Protein AF-A0A2Z5PEV4-F1 (afdb_monomer)

Radius of gyration: 15.17 Å; Cα contacts (8 Å, |Δi|>4): 125; chains: 1; bounding box: 28×42×38 Å

Solvent-accessible surface area (backbone atoms only — not comparable to full-atom values): 4531 Å² total; per-residue (Å²): 131,82,80,78,74,64,48,75,76,45,77,47,79,47,74,42,84,89,76,36,34,38,42,36,41,36,36,26,41,42,81,98,50,72,42,34,38,44,32,42,38,35,39,45,78,84,42,94,82,60,76,67,48,72,49,76,44,80,33,46,60,67,58,48,51,51,51,51,54,53,50,42,67,74,72,66,122

Mean predicted aligned error: 7.43 Å

Foldseek 3Di:
DDDQDWDFPDKDKDADPVQQKIWMWTWTDRPPAQKIKTKIWIDRNPDPPTDTDIDIDIDGNVRVVVVVVVVCVVPVD

Secondary structure (DSSP, 8-state):
------EEEEEEEEE-TTT-EEEEEEEEEPTTSSEEEEEEEEEETT-TTS--EEEEEEEEHHHHHHHHHHHHHHH--

InterPro domains:
  IPR009044 ssDNA-binding transcriptional regulator [G3DSA:2.30.31.10] (1-76)

Sequence (77 aa):
MAEKEFKKDVEIFHFNKETGQYKALEVNKKENEDTYFVKIAKGVKTDTSSSNENIVIALNRQELAYLKEELNRLYNK

pLDDT: mean 83.12, std 14.21, range [39.16, 95.19]

Structure (mmCIF, N/CA/C/O backbone):
data_AF-A0A2Z5PEV4-F1
#
_entry.id   AF-A0A2Z5PEV4-F1
#
loop_
_atom_site.group_PDB
_atom_site.id
_atom_site.type_symbol
_atom_site.label_atom_id
_atom_site.label_alt_id
_atom_site.label_comp_id
_atom_site.label_asym_id
_atom_site.label_entity_id
_atom_site.label_seq_id
_atom_site.pdbx_PDB_ins_code
_atom_site.Cartn_x
_atom_site.Cartn_y
_atom_site.Cartn_z
_atom_site.occupancy
_atom_site.B_iso_or_equiv
_atom_site.auth_seq_id
_atom_site.auth_comp_id
_atom_site.auth_asym_id
_atom_site.auth_atom_id
_atom_site.pdbx_PDB_model_num
ATOM 1 N N . MET A 1 1 ? -6.925 21.568 -15.659 1.00 39.22 1 MET A N 1
ATOM 2 C CA . MET A 1 1 ? -5.914 20.491 -15.627 1.00 39.22 1 MET A CA 1
ATOM 3 C C . MET A 1 1 ? -6.670 19.218 -15.308 1.00 39.22 1 MET A C 1
ATOM 5 O O . MET A 1 1 ? -7.322 19.197 -14.277 1.00 39.22 1 MET A O 1
ATOM 9 N N . ALA A 1 2 ? -6.715 18.249 -16.222 1.00 39.16 2 ALA A N 1
ATOM 10 C CA . ALA A 1 2 ? -7.421 16.995 -15.969 1.00 39.16 2 ALA A CA 1
ATOM 11 C C . ALA A 1 2 ? -6.654 16.211 -14.895 1.00 39.16 2 ALA A C 1
ATOM 13 O O . ALA A 1 2 ? -5.451 15.987 -15.054 1.00 39.16 2 ALA A O 1
ATOM 14 N N . GLU A 1 3 ? -7.321 15.858 -13.796 1.00 46.91 3 GLU A N 1
ATOM 15 C CA . GLU A 1 3 ? -6.791 14.914 -12.814 1.00 46.91 3 GLU A CA 1
ATOM 16 C C . GLU A 1 3 ? -6.519 13.603 -13.555 1.00 46.91 3 GLU A C 1
ATOM 18 O O . GLU A 1 3 ? -7.439 12.953 -14.043 1.00 46.91 3 GLU A O 1
ATOM 23 N N . LYS A 1 4 ? -5.239 13.263 -13.744 1.00 55.62 4 LYS A N 1
ATOM 24 C CA . LYS A 1 4 ? -4.857 11.967 -14.309 1.00 55.62 4 LYS A CA 1
ATOM 25 C C . LYS A 1 4 ? -5.332 10.899 -13.330 1.00 55.62 4 LYS A C 1
ATOM 27 O O . LYS A 1 4 ? -4.765 10.777 -12.244 1.00 55.62 4 LYS A O 1
ATOM 32 N N . GLU A 1 5 ? -6.370 10.164 -13.712 1.00 56.75 5 GLU A N 1
ATOM 33 C CA . GLU A 1 5 ? -6.882 9.039 -12.943 1.00 56.75 5 GLU A CA 1
ATOM 34 C C . GLU A 1 5 ? -5.782 7.979 -12.821 1.00 56.75 5 GLU A C 1
ATOM 36 O O . GLU A 1 5 ? -5.240 7.474 -13.804 1.00 56.75 5 GLU A O 1
ATOM 41 N N . PHE A 1 6 ? -5.396 7.679 -11.586 1.00 63.44 6 PHE A N 1
ATOM 42 C CA . PHE A 1 6 ? -4.543 6.539 -11.303 1.00 63.44 6 PHE A CA 1
ATOM 43 C C . PHE A 1 6 ? -5.401 5.285 -11.387 1.00 63.44 6 PHE A C 1
ATOM 45 O O . PHE A 1 6 ? -6.422 5.181 -10.703 1.00 63.44 6 PHE A O 1
ATOM 52 N N . LYS A 1 7 ? -4.977 4.309 -12.189 1.00 67.81 7 LYS A N 1
ATOM 53 C CA . LYS A 1 7 ? -5.632 3.009 -12.179 1.00 67.81 7 LYS A CA 1
ATOM 54 C C . LYS A 1 7 ? -5.228 2.275 -10.898 1.00 67.81 7 LYS A C 1
ATOM 56 O O . LYS A 1 7 ? -4.049 1.973 -10.696 1.00 67.81 7 LYS A O 1
ATOM 61 N N . LYS A 1 8 ? -6.212 2.015 -10.034 1.00 72.25 8 LYS A N 1
ATOM 62 C CA . LYS A 1 8 ? -6.062 1.178 -8.838 1.00 72.25 8 LYS A CA 1
ATOM 63 C C . LYS A 1 8 ? -5.929 -0.279 -9.268 1.00 72.25 8 LYS A C 1
ATOM 65 O O . LYS A 1 8 ? -6.909 -0.877 -9.705 1.00 72.25 8 LYS A O 1
ATOM 70 N N . ASP A 1 9 ? -4.731 -0.839 -9.145 1.00 80.75 9 ASP A N 1
ATOM 71 C CA . ASP A 1 9 ? -4.484 -2.237 -9.505 1.00 80.75 9 ASP A CA 1
ATOM 72 C C . ASP A 1 9 ? -4.736 -3.171 -8.315 1.00 80.75 9 ASP A C 1
ATOM 74 O O . ASP A 1 9 ? -5.265 -4.268 -8.488 1.00 80.75 9 ASP A O 1
ATOM 78 N N . VAL A 1 10 ? -4.383 -2.737 -7.100 1.00 86.69 10 VAL A N 1
ATOM 79 C CA . VAL A 1 10 ? -4.586 -3.506 -5.864 1.00 86.69 10 VAL A CA 1
ATOM 80 C C . VAL A 1 10 ? -4.986 -2.571 -4.729 1.00 86.69 10 VAL A C 1
ATOM 82 O O . VAL A 1 10 ? -4.373 -1.520 -4.539 1.00 86.69 10 VAL A O 1
ATOM 85 N N . GLU A 1 11 ? -5.970 -2.985 -3.933 1.00 90.44 11 GLU A N 1
ATOM 86 C CA .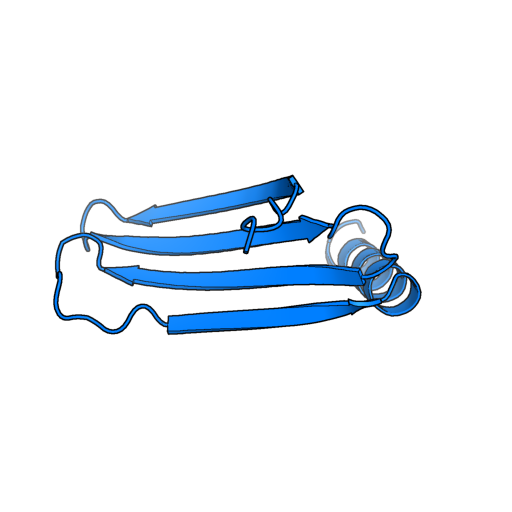 GLU A 1 11 ? -6.355 -2.318 -2.690 1.00 90.44 11 GLU A CA 1
ATOM 87 C C . GLU A 1 11 ? -6.535 -3.354 -1.576 1.00 90.44 11 GLU A C 1
ATOM 89 O O . GLU A 1 11 ? -7.265 -4.333 -1.725 1.00 90.44 11 GLU A O 1
ATOM 94 N N . ILE A 1 12 ? -5.861 -3.127 -0.449 1.00 92.69 12 ILE A N 1
ATOM 95 C CA . ILE A 1 12 ? -6.058 -3.865 0.797 1.00 92.69 12 ILE A CA 1
ATOM 96 C C . ILE A 1 12 ? -6.516 -2.861 1.843 1.00 92.69 12 ILE A C 1
ATOM 98 O O . ILE A 1 12 ? -5.794 -1.917 2.160 1.00 92.69 12 ILE A O 1
ATOM 102 N N . PHE A 1 13 ? -7.702 -3.079 2.400 1.00 93.19 13 PHE A N 1
ATOM 103 C CA . PHE A 1 13 ? -8.308 -2.175 3.367 1.00 93.19 13 PHE A CA 1
ATOM 104 C C . PHE A 1 13 ? -8.681 -2.916 4.647 1.00 93.19 13 PHE A C 1
ATOM 106 O O . PHE A 1 13 ? -9.433 -3.889 4.619 1.00 93.19 13 PHE A O 1
ATOM 113 N N . HIS A 1 14 ? -8.188 -2.426 5.783 1.00 94.12 14 HIS A N 1
ATOM 114 C CA . HIS A 1 14 ? -8.505 -2.935 7.111 1.00 94.12 14 HIS A CA 1
ATOM 115 C C . HIS A 1 14 ? -9.149 -1.839 7.956 1.00 94.12 14 HIS A C 1
ATOM 117 O O . HIS A 1 14 ? -8.610 -0.739 8.079 1.00 94.12 14 HIS A O 1
ATOM 123 N N . PHE A 1 15 ? -10.274 -2.164 8.591 1.00 93.31 15 PHE A N 1
ATOM 124 C CA . PHE A 1 15 ? -11.006 -1.254 9.466 1.00 93.31 15 PHE A CA 1
ATOM 125 C C . PHE A 1 15 ? -11.350 -1.924 10.791 1.00 93.31 15 PHE A C 1
ATOM 127 O O . PHE A 1 15 ? -11.926 -3.012 10.813 1.00 93.31 15 PHE A O 1
ATOM 134 N N . ASN A 1 16 ? -11.027 -1.249 11.892 1.00 93.25 16 ASN A N 1
ATOM 135 C CA . ASN A 1 16 ? -11.435 -1.641 13.229 1.00 93.25 16 ASN A CA 1
ATOM 136 C C . ASN A 1 16 ? -12.712 -0.876 13.611 1.00 93.25 16 ASN A C 1
ATOM 138 O O . ASN A 1 16 ? -12.688 0.342 13.788 1.00 93.25 16 ASN A O 1
ATOM 142 N N . LYS A 1 17 ? -13.827 -1.602 13.753 1.00 91.94 17 LYS A N 1
ATOM 143 C CA . LYS A 1 17 ? -15.132 -1.027 14.115 1.00 91.94 17 LYS A CA 1
ATOM 144 C C . LYS A 1 17 ? -15.190 -0.503 15.552 1.00 91.94 17 LYS A C 1
ATOM 146 O O . LYS A 1 17 ? -15.962 0.411 15.806 1.00 91.94 17 LYS A O 1
ATOM 151 N N . GLU A 1 18 ? -14.404 -1.068 16.462 1.00 92.69 18 GLU A N 1
ATOM 152 C CA . GLU A 1 18 ? -14.394 -0.692 17.880 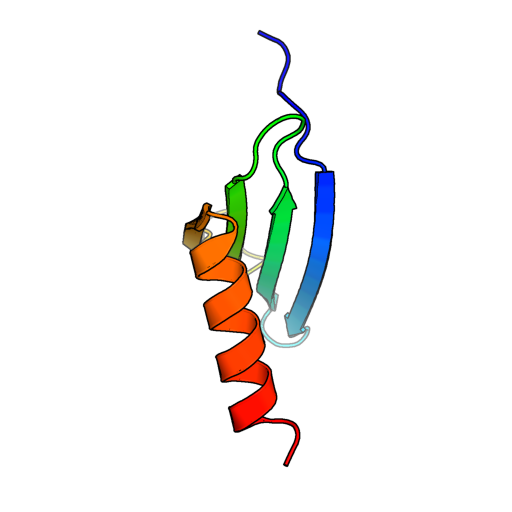1.00 92.69 18 GLU A CA 1
ATOM 153 C C . GLU A 1 18 ? -13.671 0.639 18.097 1.00 92.69 18 GLU A C 1
ATOM 155 O O . GLU A 1 18 ? -14.121 1.472 18.876 1.00 92.69 18 GLU A O 1
ATOM 160 N N . THR A 1 19 ? -12.565 0.858 17.380 1.00 90.12 19 THR A N 1
ATOM 161 C CA . THR A 1 19 ? -11.726 2.059 17.537 1.00 90.12 19 THR A CA 1
ATOM 162 C C . THR A 1 19 ? -11.920 3.098 16.434 1.00 90.12 19 THR A C 1
ATOM 164 O O . THR A 1 19 ? -11.351 4.185 16.509 1.00 90.12 19 THR A O 1
ATOM 167 N N . GLY A 1 20 ? -12.661 2.770 15.371 1.00 89.50 20 GLY A N 1
ATOM 168 C CA . GLY A 1 20 ? -12.819 3.623 14.189 1.00 89.50 20 GLY A CA 1
ATOM 169 C C . GLY A 1 20 ? -11.542 3.781 13.353 1.00 89.50 20 GLY A C 1
ATOM 170 O O . GLY A 1 20 ? -11.517 4.586 12.419 1.00 89.50 20 GLY A O 1
ATOM 171 N N . GLN A 1 21 ? -10.477 3.038 13.667 1.00 91.50 21 GLN A N 1
ATOM 172 C CA . GLN A 1 21 ? -9.194 3.117 12.973 1.00 91.50 21 GLN A CA 1
ATOM 173 C C . GLN A 1 21 ? -9.227 2.370 11.642 1.00 91.50 21 GLN A C 1
ATOM 175 O O . GLN A 1 21 ? -9.815 1.293 11.534 1.00 91.50 21 GLN A O 1
ATOM 180 N N . TYR A 1 22 ? -8.523 2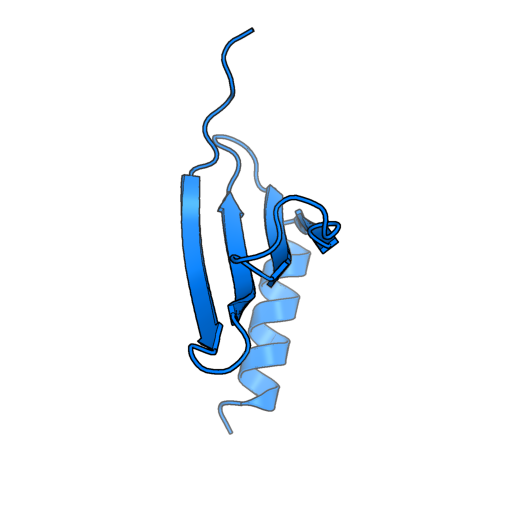.895 10.644 1.00 92.25 22 TYR A N 1
ATOM 181 C CA . TYR A 1 22 ? -8.301 2.205 9.379 1.00 92.25 22 TYR A CA 1
ATOM 182 C C . TYR A 1 22 ? -6.824 2.178 8.992 1.00 92.25 22 TYR A C 1
ATOM 184 O O . TYR A 1 22 ? -6.034 3.039 9.390 1.00 92.25 22 TYR A O 1
ATOM 192 N N . LYS A 1 23 ? -6.473 1.176 8.188 1.00 93.81 23 LYS A N 1
ATOM 193 C CA . LYS A 1 23 ? -5.220 1.090 7.439 1.00 93.81 23 LYS A CA 1
ATOM 194 C C . LYS A 1 23 ? -5.549 0.651 6.018 1.00 93.81 23 LYS A C 1
ATOM 196 O O . LYS A 1 23 ? -6.332 -0.279 5.840 1.00 93.81 23 LYS A O 1
ATOM 201 N N . ALA A 1 24 ? -4.952 1.297 5.030 1.00 92.50 24 ALA A N 1
ATOM 202 C CA . ALA A 1 24 ? -5.107 0.942 3.629 1.00 92.50 24 ALA A CA 1
ATOM 203 C C . ALA A 1 24 ? -3.740 0.837 2.955 1.00 92.50 24 ALA A C 1
ATOM 205 O O . ALA A 1 24 ? -2.849 1.641 3.228 1.00 92.50 24 ALA A O 1
ATOM 206 N N . LEU A 1 25 ? -3.593 -0.146 2.075 1.00 92.94 25 LEU A N 1
ATOM 207 C CA . LEU A 1 25 ? -2.491 -0.270 1.134 1.00 92.94 25 LEU A CA 1
ATOM 208 C C . LEU A 1 25 ? -3.090 -0.222 -0.271 1.00 92.94 25 LEU A C 1
ATOM 210 O O . LEU A 1 25 ? -3.897 -1.077 -0.625 1.00 92.94 25 LEU A O 1
ATOM 214 N N . GLU A 1 26 ? -2.684 0.754 -1.068 1.00 92.50 26 GLU A N 1
ATOM 215 C CA . GLU A 1 26 ? -3.090 0.894 -2.463 1.00 92.50 26 GLU A CA 1
ATOM 216 C C . GLU A 1 26 ? -1.850 0.762 -3.349 1.00 92.50 26 GLU A C 1
ATOM 218 O O . GLU A 1 26 ? -0.831 1.406 -3.092 1.00 92.50 26 GLU A O 1
ATOM 223 N N . VAL A 1 27 ? -1.929 -0.045 -4.403 1.00 90.69 27 VAL A N 1
ATOM 224 C CA . VAL A 1 27 ? -0.923 -0.078 -5.467 1.00 90.69 27 VAL A CA 1
ATOM 225 C C . VAL A 1 27 ? -1.572 0.443 -6.735 1.00 90.69 27 VAL A C 1
ATOM 227 O O . VAL A 1 27 ? -2.563 -0.106 -7.217 1.00 90.69 27 VAL A O 1
ATOM 230 N N . ASN A 1 28 ? -1.008 1.523 -7.260 1.00 90.38 28 ASN A N 1
ATOM 231 C CA . ASN A 1 28 ? -1.509 2.192 -8.448 1.00 90.38 28 ASN A CA 1
ATOM 232 C C . ASN A 1 28 ? -0.439 2.209 -9.528 1.00 90.38 28 ASN A C 1
ATOM 234 O O . ASN A 1 28 ? 0.718 2.515 -9.236 1.00 90.38 28 ASN A O 1
ATOM 238 N N . LYS A 1 29 ? -0.825 1.983 -10.780 1.00 86.38 29 LYS A N 1
ATOM 239 C CA . LYS A 1 29 ? 0.034 2.276 -11.925 1.00 86.38 29 LYS A CA 1
ATOM 240 C C . LYS A 1 29 ? -0.412 3.583 -12.563 1.00 86.38 29 LYS A C 1
ATOM 242 O O . LYS A 1 29 ? -1.600 3.810 -12.795 1.00 86.38 29 LYS A O 1
ATOM 247 N N . LYS A 1 30 ? 0.546 4.457 -12.863 1.00 79.62 30 LYS A N 1
ATOM 248 C CA . LYS A 1 30 ? 0.258 5.651 -13.658 1.00 79.62 30 LYS A CA 1
ATOM 249 C C . LYS A 1 30 ? 0.169 5.258 -15.129 1.00 79.62 30 LYS A C 1
ATOM 251 O O . LYS A 1 30 ? 1.048 4.570 -15.647 1.00 79.62 30 LYS A O 1
ATOM 256 N N . GLU A 1 31 ? -0.907 5.668 -15.794 1.00 73.88 31 GLU A N 1
ATOM 257 C CA . GLU A 1 31 ? -1.109 5.336 -17.203 1.00 73.88 31 GLU A CA 1
ATOM 258 C C . GLU A 1 31 ? 0.076 5.810 -18.053 1.00 73.88 31 GLU A C 1
ATOM 260 O O . GLU A 1 31 ? 0.513 6.960 -17.951 1.00 73.88 31 GLU A O 1
ATOM 265 N N . ASN A 1 32 ? 0.575 4.907 -18.902 1.00 72.38 32 ASN A N 1
ATOM 266 C CA . ASN A 1 32 ? 1.712 5.109 -19.808 1.00 72.38 32 ASN A CA 1
ATOM 267 C C . ASN A 1 32 ? 3.085 5.297 -19.137 1.00 72.38 32 ASN A C 1
ATOM 269 O O . ASN A 1 32 ? 4.040 5.669 -19.814 1.00 72.38 32 ASN A O 1
ATOM 273 N N . GLU A 1 33 ? 3.214 5.010 -17.839 1.00 77.50 33 GLU A N 1
ATOM 274 C CA . GLU A 1 33 ? 4.494 5.034 -17.124 1.00 77.50 33 GLU A CA 1
ATOM 275 C C . GLU A 1 33 ? 4.800 3.660 -16.507 1.00 77.50 33 GLU A C 1
ATOM 277 O O . GLU A 1 33 ? 3.906 2.935 -16.069 1.00 77.50 33 GLU A O 1
ATOM 282 N N . ASP A 1 34 ? 6.083 3.301 -16.441 1.00 83.56 34 ASP A N 1
ATOM 283 C CA . ASP A 1 34 ? 6.571 2.088 -15.757 1.00 83.56 34 ASP A CA 1
ATOM 284 C C . ASP A 1 34 ? 6.826 2.325 -14.255 1.00 83.56 34 ASP A C 1
ATOM 286 O O . ASP A 1 34 ? 7.621 1.632 -13.612 1.00 83.56 34 ASP A O 1
ATOM 290 N N . THR A 1 35 ? 6.111 3.303 -13.697 1.00 88.25 35 THR A N 1
ATOM 291 C CA . THR A 1 35 ? 6.156 3.690 -12.289 1.00 88.25 35 THR A CA 1
ATOM 292 C C . THR A 1 35 ? 4.884 3.237 -11.586 1.00 88.25 35 THR A C 1
ATOM 294 O O . THR A 1 35 ? 3.764 3.540 -12.011 1.00 88.25 35 THR A O 1
ATOM 297 N N . TYR A 1 36 ? 5.078 2.545 -10.472 1.00 90.75 36 TYR A N 1
ATOM 298 C CA . TYR A 1 36 ? 4.038 2.097 -9.564 1.00 90.75 36 TYR A CA 1
ATOM 299 C C . TYR A 1 36 ? 4.088 2.932 -8.291 1.00 90.75 36 TYR A C 1
ATOM 301 O O . TYR A 1 36 ? 5.158 3.268 -7.795 1.00 90.75 36 TYR A O 1
ATOM 309 N N . PHE A 1 37 ? 2.929 3.257 -7.742 1.00 91.62 37 PHE A N 1
ATOM 310 C CA . PHE A 1 37 ? 2.795 4.004 -6.504 1.00 91.62 37 PHE A CA 1
ATOM 311 C C . PHE A 1 3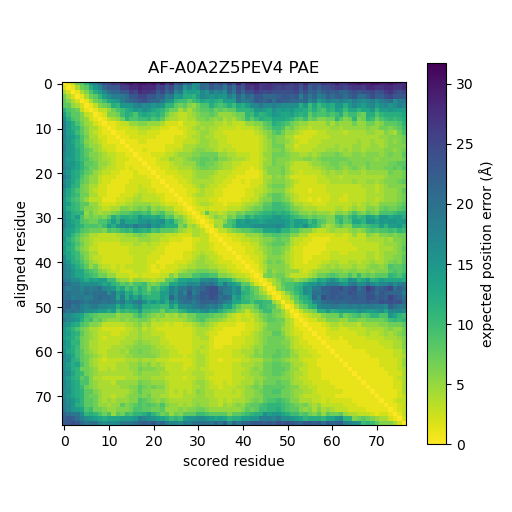7 ? 2.191 3.092 -5.452 1.00 91.62 37 PHE A C 1
ATOM 313 O O . PHE A 1 37 ? 1.027 2.705 -5.558 1.00 91.62 37 PHE A O 1
ATOM 320 N N . VAL A 1 38 ? 2.988 2.766 -4.440 1.00 92.00 38 VAL A N 1
ATOM 321 C CA . VAL A 1 38 ? 2.542 2.058 -3.245 1.00 92.00 38 VAL A CA 1
ATOM 322 C C . VAL A 1 38 ? 2.194 3.105 -2.200 1.00 92.00 38 VAL A C 1
ATOM 324 O O . VAL A 1 38 ? 3.062 3.828 -1.710 1.00 92.00 38 VAL A O 1
ATOM 327 N N . LYS A 1 39 ? 0.912 3.214 -1.876 1.00 92.25 39 LYS A N 1
ATOM 328 C CA . LYS A 1 39 ? 0.394 4.160 -0.897 1.00 92.25 39 LYS A CA 1
ATOM 329 C C . LYS A 1 39 ? -0.078 3.411 0.336 1.00 92.25 39 LYS A C 1
ATOM 331 O O . LYS A 1 39 ? -0.913 2.519 0.242 1.00 92.25 39 LYS A O 1
ATOM 336 N N . ILE A 1 40 ? 0.445 3.801 1.490 1.00 92.62 40 ILE A N 1
ATOM 337 C CA . ILE A 1 40 ? 0.024 3.316 2.800 1.00 92.62 40 ILE A CA 1
ATOM 338 C C . ILE A 1 40 ? -0.683 4.470 3.496 1.00 92.62 40 ILE A C 1
ATOM 340 O O . ILE A 1 40 ? -0.078 5.514 3.734 1.00 92.62 40 ILE A O 1
ATOM 344 N N . ALA A 1 41 ? -1.954 4.281 3.823 1.00 91.88 41 ALA A N 1
ATOM 345 C CA . ALA A 1 41 ? -2.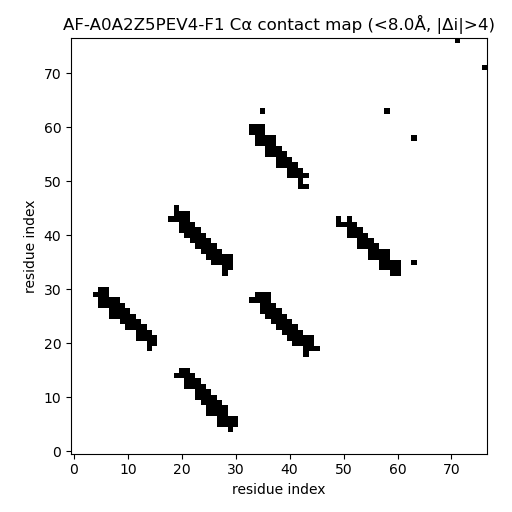754 5.244 4.564 1.00 91.88 41 ALA A CA 1
ATOM 346 C C . AL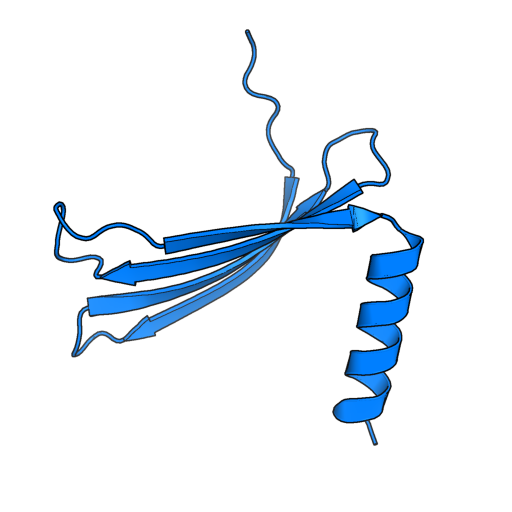A A 1 41 ? -3.147 4.661 5.920 1.00 91.88 41 ALA A C 1
ATOM 348 O O . ALA A 1 41 ? -3.477 3.477 6.022 1.00 91.88 41 ALA A O 1
ATOM 349 N N . LYS A 1 42 ? -3.157 5.489 6.963 1.00 92.25 42 LYS A N 1
ATOM 350 C CA . LYS A 1 42 ? -3.796 5.160 8.240 1.00 92.25 42 LYS A CA 1
ATOM 351 C C . LYS A 1 42 ? -4.494 6.387 8.817 1.00 92.25 42 LYS A C 1
ATOM 353 O O . LYS A 1 42 ? -4.052 7.517 8.620 1.00 92.25 42 LYS A O 1
ATOM 358 N N . GLY A 1 43 ? -5.555 6.153 9.576 1.00 90.06 43 GLY A N 1
ATOM 359 C CA . GLY A 1 43 ? -6.275 7.226 10.253 1.00 90.06 43 GLY A CA 1
ATOM 360 C C . GLY A 1 43 ? -7.418 6.715 11.117 1.00 90.06 43 GLY A C 1
ATOM 361 O O . GLY A 1 43 ? -7.566 5.508 11.325 1.00 90.06 43 GLY A O 1
ATOM 362 N N . VAL A 1 44 ? -8.232 7.646 11.608 1.00 87.75 44 VAL A N 1
ATOM 363 C CA . VAL A 1 44 ? -9.445 7.385 12.390 1.00 87.75 44 VAL A CA 1
ATOM 364 C C . VAL A 1 44 ? -10.623 7.976 11.622 1.00 87.75 44 VAL A C 1
ATOM 366 O O . VAL A 1 44 ? -10.675 9.175 11.388 1.00 87.75 44 VAL A O 1
ATOM 369 N N . LYS A 1 45 ? -11.571 7.142 11.181 1.00 75.69 45 LYS A N 1
ATOM 370 C CA . LYS A 1 45 ? -12.658 7.572 10.280 1.00 75.69 45 LYS A CA 1
ATOM 371 C C . LYS A 1 45 ? -13.664 8.514 10.957 1.00 75.69 45 LYS A C 1
ATOM 373 O O . LYS A 1 45 ? -14.351 9.265 10.275 1.00 75.69 45 LYS A O 1
ATOM 378 N N . THR A 1 46 ? -13.781 8.438 12.281 1.00 67.94 46 THR A N 1
ATOM 379 C CA . THR A 1 46 ? -14.755 9.194 13.085 1.00 67.94 46 THR A CA 1
ATOM 380 C C . THR A 1 46 ? -14.288 10.592 13.463 1.00 67.94 46 THR A C 1
ATOM 382 O O . THR A 1 46 ? -15.072 11.350 14.023 1.00 67.94 46 THR A O 1
ATOM 385 N N . ASP A 1 47 ? -13.033 10.934 13.191 1.00 62.56 47 ASP A N 1
ATOM 386 C CA . ASP A 1 47 ? -12.448 12.193 13.617 1.00 62.56 47 ASP A CA 1
ATOM 387 C C . ASP A 1 47 ? -11.989 12.978 12.382 1.00 62.56 47 ASP A C 1
ATOM 389 O O . ASP A 1 47 ? -11.031 12.638 11.694 1.00 62.56 47 ASP A O 1
ATOM 393 N N . THR A 1 48 ? -12.748 14.023 12.052 1.00 58.97 48 THR A N 1
ATOM 394 C CA . THR A 1 48 ? -12.477 14.922 10.920 1.00 58.97 48 THR A CA 1
ATOM 395 C C . THR A 1 48 ? -11.247 15.802 11.143 1.00 58.97 48 THR A C 1
ATOM 397 O O . THR A 1 48 ? -10.826 16.493 10.218 1.00 58.97 48 THR A O 1
ATOM 400 N N . SER A 1 49 ? -10.682 15.789 12.356 1.00 57.69 49 SER A N 1
ATOM 401 C CA . SER A 1 49 ? -9.526 16.595 12.751 1.00 57.69 49 SER A CA 1
ATOM 402 C C . SER A 1 49 ? -8.227 15.790 12.834 1.00 57.69 49 SER A C 1
ATOM 404 O O . SER A 1 49 ? -7.158 16.394 12.935 1.00 57.69 49 SER A O 1
ATOM 406 N N . SER A 1 50 ? -8.271 14.451 12.795 1.00 57.22 50 SER A N 1
ATOM 407 C CA . SER A 1 50 ? -7.044 13.650 12.842 1.00 57.22 50 SER A CA 1
ATOM 408 C C . SER A 1 50 ? -6.331 13.675 11.497 1.00 57.22 50 SER A C 1
ATOM 410 O O . SER A 1 50 ? -6.902 13.398 10.441 1.00 57.22 50 SER A O 1
ATOM 412 N N . SER A 1 51 ? -5.036 13.978 11.543 1.00 60.41 51 SER A N 1
ATOM 413 C CA . SER A 1 51 ? -4.153 13.913 10.387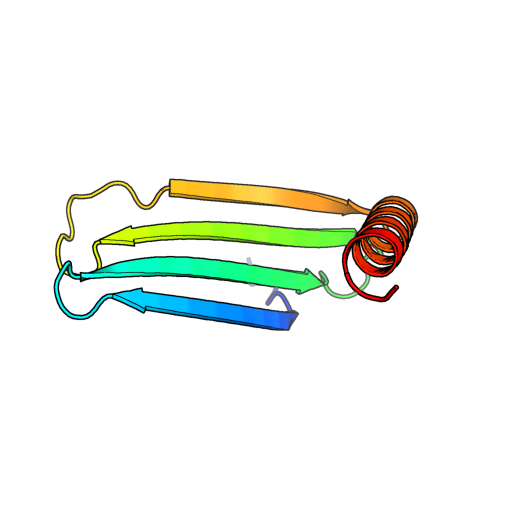 1.00 60.41 51 SER A CA 1
ATOM 414 C C . SER A 1 51 ? -4.154 12.494 9.820 1.00 60.41 51 SER A C 1
ATOM 416 O O . SER A 1 51 ? -3.609 11.573 10.431 1.00 60.41 51 SER A O 1
ATOM 418 N N . ASN A 1 52 ? -4.756 12.313 8.646 1.00 71.88 52 ASN A N 1
ATOM 41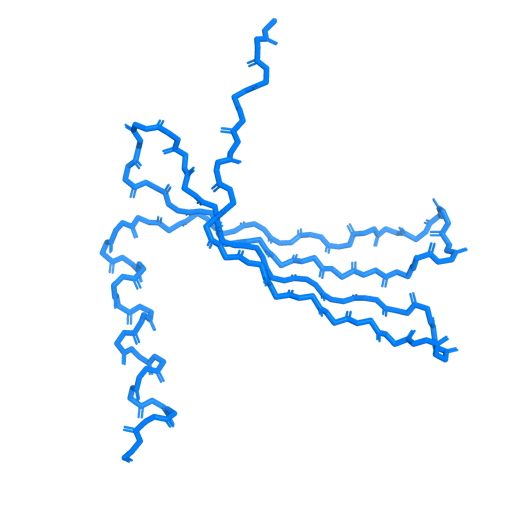9 C CA . ASN A 1 52 ? -4.569 11.100 7.864 1.00 71.88 52 ASN A CA 1
ATOM 420 C C . ASN A 1 52 ? -3.085 11.012 7.492 1.00 71.88 52 ASN A C 1
ATOM 422 O O . ASN A 1 52 ? -2.584 11.815 6.702 1.00 71.88 52 ASN A O 1
ATOM 426 N N . GLU A 1 53 ? -2.377 10.058 8.087 1.00 83.50 53 GLU A N 1
ATOM 427 C CA . GLU A 1 53 ? -0.983 9.809 7.754 1.00 83.50 53 GLU A CA 1
ATOM 428 C C . GLU A 1 53 ? -0.949 8.979 6.475 1.00 83.50 53 GLU A C 1
ATOM 430 O O . GLU A 1 53 ? -1.460 7.856 6.428 1.00 83.50 53 GLU A O 1
ATOM 435 N N . ASN A 1 54 ? -0.343 9.549 5.437 1.00 88.25 54 ASN A N 1
ATOM 436 C CA . ASN A 1 54 ? -0.162 8.897 4.152 1.00 88.25 54 ASN A CA 1
ATOM 437 C C . ASN A 1 54 ? 1.326 8.832 3.827 1.00 88.25 54 ASN A C 1
ATOM 439 O O . ASN A 1 54 ? 2.013 9.852 3.823 1.00 88.25 54 ASN A O 1
ATOM 443 N N . ILE A 1 55 ? 1.805 7.636 3.509 1.00 91.62 55 ILE A N 1
ATOM 444 C CA . ILE A 1 55 ? 3.133 7.407 2.948 1.00 91.62 55 ILE A CA 1
ATOM 445 C C . ILE A 1 55 ? 2.926 6.955 1.509 1.00 91.62 55 ILE A C 1
ATOM 447 O O . ILE A 1 55 ? 2.177 6.013 1.257 1.00 91.62 55 ILE A O 1
ATOM 451 N N . VAL A 1 56 ? 3.577 7.630 0.566 1.00 91.88 56 VAL A N 1
ATOM 452 C CA . VAL A 1 56 ? 3.546 7.269 -0.853 1.00 91.88 56 VAL A CA 1
ATOM 453 C C . VAL A 1 56 ? 4.962 6.950 -1.293 1.00 91.88 56 VAL A C 1
ATOM 455 O O . VAL A 1 56 ? 5.864 7.771 -1.139 1.00 91.88 56 VAL A O 1
ATOM 458 N N . ILE A 1 57 ? 5.144 5.755 -1.841 1.00 93.38 57 ILE A N 1
ATOM 459 C CA . ILE A 1 57 ? 6.418 5.258 -2.345 1.00 93.38 57 ILE A CA 1
ATOM 460 C C . ILE A 1 57 ? 6.248 5.027 -3.842 1.00 93.38 57 ILE A C 1
ATOM 462 O O . ILE A 1 57 ? 5.396 4.242 -4.260 1.00 93.38 57 ILE A O 1
ATOM 466 N N . ALA A 1 58 ? 7.041 5.726 -4.647 1.00 93.06 58 ALA A N 1
ATOM 467 C CA . ALA A 1 58 ? 7.149 5.444 -6.069 1.00 93.06 58 ALA A CA 1
ATOM 468 C C . ALA A 1 58 ? 8.194 4.343 -6.270 1.00 93.06 58 ALA A C 1
ATOM 470 O O . ALA A 1 58 ? 9.316 4.470 -5.788 1.00 93.06 58 ALA A O 1
ATOM 471 N N . LEU A 1 59 ? 7.811 3.280 -6.968 1.00 92.44 59 LEU A N 1
ATOM 472 C CA . LEU A 1 59 ? 8.672 2.169 -7.342 1.00 92.44 59 LEU A CA 1
ATOM 473 C C . LEU A 1 59 ? 8.712 2.071 -8.861 1.00 92.44 59 LEU A C 1
ATOM 475 O O . LEU A 1 59 ? 7.672 2.047 -9.525 1.00 92.44 59 LEU A O 1
ATOM 479 N N . ASN A 1 60 ? 9.906 1.966 -9.422 1.00 92.31 60 ASN A N 1
ATOM 480 C CA . ASN A 1 60 ? 10.052 1.555 -10.807 1.00 92.31 60 ASN A CA 1
ATOM 481 C C . ASN A 1 60 ? 9.794 0.041 -10.952 1.00 92.31 60 ASN A C 1
ATOM 483 O O . ASN A 1 60 ? 9.676 -0.712 -9.979 1.00 92.31 60 ASN A O 1
ATOM 487 N N . ARG A 1 61 ? 9.722 -0.432 -12.199 1.00 88.38 61 ARG A N 1
ATOM 488 C CA . ARG A 1 61 ? 9.466 -1.846 -12.508 1.00 88.38 61 ARG A CA 1
ATOM 489 C C . ARG A 1 61 ? 10.476 -2.823 -11.882 1.00 88.38 61 ARG A C 1
ATOM 491 O O . ARG A 1 61 ? 10.068 -3.916 -11.496 1.00 88.38 61 ARG A O 1
ATOM 498 N N . GLN A 1 62 ? 11.761 -2.469 -11.802 1.00 92.62 62 GLN A N 1
ATOM 499 C CA . GLN A 1 62 ? 12.795 -3.338 -11.223 1.00 92.62 62 GLN A CA 1
ATOM 500 C C . GLN A 1 62 ? 12.655 -3.429 -9.700 1.00 92.62 62 GLN A C 1
ATOM 502 O O . GLN A 1 62 ? 12.701 -4.526 -9.151 1.00 92.62 62 GLN A O 1
ATOM 507 N N . GLU A 1 63 ? 12.411 -2.305 -9.027 1.00 94.06 63 GLU A N 1
ATOM 508 C CA . GLU A 1 63 ? 12.200 -2.255 -7.574 1.00 94.06 63 GLU A CA 1
ATOM 509 C C . GLU A 1 63 ? 10.954 -3.044 -7.160 1.00 94.06 63 GLU A C 1
ATOM 511 O O . GLU A 1 63 ? 10.993 -3.810 -6.197 1.00 94.06 63 GLU A O 1
ATOM 516 N N . LEU A 1 64 ? 9.861 -2.925 -7.923 1.00 90.12 64 LEU A N 1
ATOM 517 C CA . LEU A 1 64 ? 8.648 -3.705 -7.678 1.00 90.12 64 LEU A CA 1
ATOM 518 C C . LEU A 1 64 ? 8.880 -5.209 -7.886 1.00 90.12 64 LEU A C 1
ATOM 520 O O . LEU A 1 64 ? 8.391 -6.021 -7.099 1.00 90.12 64 LEU A O 1
ATOM 524 N N . ALA A 1 65 ? 9.622 -5.587 -8.932 1.00 91.56 65 ALA A N 1
ATOM 525 C CA . ALA A 1 65 ? 9.973 -6.984 -9.174 1.00 91.56 65 ALA A CA 1
ATOM 526 C C . ALA A 1 65 ? 10.813 -7.551 -8.020 1.00 91.56 65 ALA A C 1
ATOM 528 O O . ALA A 1 65 ? 10.505 -8.629 -7.520 1.00 91.56 65 ALA A O 1
ATOM 529 N N . TYR A 1 66 ? 11.807 -6.796 -7.546 1.00 95.19 66 TYR A N 1
ATOM 530 C CA . TYR A 1 66 ? 12.626 -7.185 -6.400 1.00 95.19 66 TYR A CA 1
ATOM 531 C C . TYR A 1 66 ? 11.791 -7.350 -5.123 1.00 95.19 66 TYR A C 1
ATOM 533 O O . TYR A 1 66 ? 11.893 -8.371 -4.446 1.00 95.19 66 TYR A O 1
ATOM 541 N N . LEU A 1 67 ? 10.903 -6.394 -4.827 1.00 91.00 67 LEU A N 1
ATOM 542 C CA . LEU A 1 67 ? 9.998 -6.479 -3.679 1.00 91.00 67 LEU A CA 1
ATOM 543 C C . LEU A 1 67 ? 9.116 -7.734 -3.741 1.00 91.00 67 LEU A C 1
ATOM 545 O O . LEU A 1 67 ? 8.949 -8.419 -2.735 1.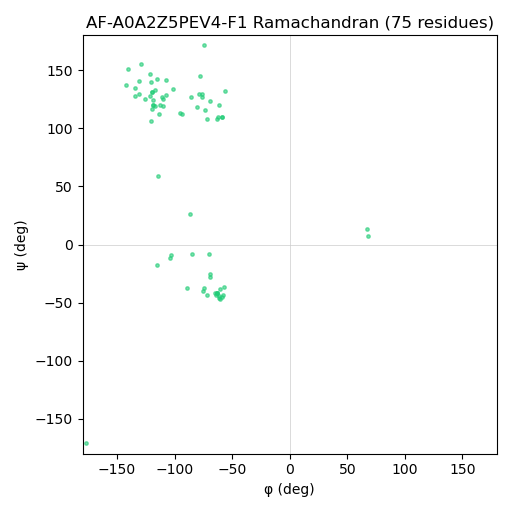00 91.00 67 LEU A O 1
ATOM 549 N N . LYS A 1 68 ? 8.566 -8.056 -4.916 1.00 90.25 68 LYS A N 1
ATOM 550 C CA . LYS A 1 68 ? 7.753 -9.261 -5.116 1.00 90.25 68 LYS A CA 1
ATOM 551 C C . LYS A 1 68 ? 8.546 -10.537 -4.818 1.00 90.25 68 LYS A C 1
ATOM 553 O O . LYS A 1 68 ? 8.035 -11.408 -4.117 1.00 90.25 68 LYS A O 1
ATOM 558 N N . GLU A 1 69 ? 9.764 -10.652 -5.342 1.00 94.12 69 GLU A N 1
ATOM 559 C CA . GLU A 1 69 ? 10.619 -11.823 -5.110 1.00 94.12 69 GLU A CA 1
ATOM 560 C C . GLU A 1 69 ? 10.987 -11.972 -3.627 1.00 94.12 69 GLU A C 1
ATOM 562 O O . GLU A 1 69 ? 10.887 -13.066 -3.070 1.00 94.12 69 GLU A O 1
ATOM 567 N N . GLU A 1 70 ? 11.310 -10.869 -2.946 1.00 94.44 70 GLU A N 1
ATOM 568 C CA . GLU A 1 70 ? 11.582 -10.881 -1.506 1.00 94.44 70 GLU A CA 1
ATOM 569 C C . GLU A 1 70 ? 10.360 -11.298 -0.677 1.00 94.44 70 GLU A C 1
ATOM 571 O O . GLU A 1 70 ? 10.478 -12.113 0.240 1.00 94.44 70 GLU A O 1
ATOM 576 N N . LEU A 1 71 ? 9.163 -10.814 -1.023 1.00 91.06 71 LEU A N 1
ATOM 577 C CA . LEU A 1 71 ? 7.926 -11.234 -0.360 1.00 91.06 71 LEU A CA 1
ATOM 578 C C . LEU A 1 71 ? 7.635 -12.724 -0.585 1.00 91.06 71 LEU A C 1
ATOM 580 O O . LEU A 1 71 ? 7.296 -13.428 0.366 1.00 91.06 71 LEU A O 1
ATOM 584 N N . ASN A 1 72 ? 7.814 -13.227 -1.809 1.00 92.06 72 ASN A N 1
ATOM 585 C CA . ASN A 1 72 ? 7.663 -14.653 -2.104 1.00 92.06 72 ASN A CA 1
ATOM 586 C C . ASN A 1 72 ? 8.621 -15.501 -1.262 1.00 92.06 72 ASN A C 1
ATOM 588 O O . ASN A 1 72 ? 8.197 -16.487 -0.665 1.00 92.06 72 ASN A O 1
ATOM 592 N N . ARG A 1 73 ? 9.888 -15.087 -1.155 1.00 93.06 73 ARG A N 1
ATOM 593 C CA . ARG A 1 73 ? 10.897 -15.775 -0.340 1.00 93.06 73 ARG A CA 1
ATOM 594 C C . ARG A 1 73 ? 10.520 -15.833 1.142 1.00 93.06 73 ARG A C 1
ATOM 596 O O . ARG A 1 73 ? 10.798 -16.829 1.806 1.00 93.06 73 ARG A O 1
ATOM 603 N N . LEU A 1 74 ? 9.920 -14.767 1.670 1.00 93.81 74 LEU A N 1
ATOM 604 C CA . LEU A 1 74 ? 9.540 -14.684 3.081 1.00 93.81 74 LEU A CA 1
ATOM 605 C C . LEU A 1 74 ? 8.304 -15.527 3.420 1.00 93.81 74 LEU A C 1
ATOM 607 O O . LEU A 1 74 ? 8.260 -16.109 4.504 1.00 93.81 74 LEU A O 1
ATOM 611 N N . TYR A 1 75 ? 7.315 -15.586 2.523 1.00 87.00 75 TYR A N 1
ATOM 612 C CA . TYR A 1 75 ? 5.980 -16.099 2.856 1.00 87.00 75 TYR A CA 1
ATOM 613 C C . TYR A 1 75 ? 5.567 -17.387 2.129 1.00 87.00 75 TYR A C 1
ATOM 615 O O . TYR A 1 75 ? 4.671 -18.068 2.618 1.00 87.00 75 TYR A O 1
ATOM 623 N N . ASN A 1 76 ? 6.227 -17.767 1.030 1.00 76.81 76 ASN A N 1
ATOM 624 C CA . ASN A 1 76 ? 5.903 -18.965 0.244 1.00 76.81 76 ASN A CA 1
ATOM 625 C C . ASN A 1 76 ? 7.033 -20.010 0.308 1.00 76.81 76 ASN A C 1
ATOM 627 O O . ASN A 1 76 ? 7.604 -20.360 -0.724 1.00 76.81 76 ASN A O 1
ATOM 631 N N . LYS A 1 77 ? 7.379 -20.472 1.520 1.00 56.53 77 LYS A N 1
ATOM 632 C CA . LYS A 1 77 ? 8.336 -21.580 1.708 1.00 56.53 77 LYS A CA 1
ATOM 633 C C . LYS A 1 77 ? 7.854 -22.880 1.072 1.00 56.53 77 LYS A C 1
ATOM 635 O O . LYS A 1 77 ? 6.671 -23.224 1.287 1.00 56.53 77 LYS A O 1
#

Organism: NCBI:txid637914

Nearest PDB structures (foldseek):
  8g0h-assembly2_B  TM=5.176E-01  e=1.435E-01  Homo sapiens
  8g0h-assembly1_D  TM=5.627E-01  e=1.890E-01  Homo sapiens
  7s81-assembly2_H  TM=5.179E-01  e=2.490E-01  Homo sapiens
  8j1c-assembly1_B  TM=6.817E-01  e=1.711E+00  Pseudomonas veronii
  6uk5-assembly1_B  TM=4.285E-01  e=1.299E+00  Micromonospora echinospora